Protein AF-A0A950ATM6-F1 (afdb_monomer_lite)

Secondary structure (DSSP, 8-state):
--EEE--S-GGGTTTGGGT-EEE---GGGT-SEE-SSSSS---EE--S-HHHHHHHHHHTGGGTTS-GGGHHHHHHT----

Sequence (81 aa):
MATVHTDEWQGYDCLPKMGRDHATVCHAAGEWARDDDGDGIREVHNKTLEGLWTGLRNFLRPFRGVNKKDLYQYVAIFEWG

Structure (mmCIF, N/CA/C/O backbone):
data_AF-A0A950ATM6-F1
#
_entry.id   AF-A0A950ATM6-F1
#
loop_
_atom_site.group_PDB
_atom_site.id
_atom_site.type_symbol
_atom_site.label_atom_id
_atom_site.label_alt_id
_atom_site.label_comp_id
_atom_site.label_asym_id
_atom_site.label_entity_id
_atom_site.label_seq_id
_atom_site.pdbx_PDB_ins_code
_atom_site.Cartn_x
_atom_site.Cartn_y
_atom_site.Cartn_z
_atom_site.occupancy
_atom_site.B_iso_or_equiv
_atom_site.auth_seq_id
_atom_site.auth_comp_id
_atom_site.auth_asym_id
_atom_site.auth_atom_id
_atom_site.pdbx_PDB_model_num
ATOM 1 N N . MET A 1 1 ? -5.246 -2.481 -23.579 1.00 72.94 1 MET A N 1
ATOM 2 C CA . MET A 1 1 ? -5.561 -2.878 -22.189 1.00 72.94 1 MET A CA 1
ATOM 3 C C . MET A 1 1 ? -5.130 -1.744 -21.275 1.00 72.94 1 MET A C 1
ATOM 5 O O . MET A 1 1 ? -4.348 -0.918 -21.723 1.00 72.94 1 MET A O 1
ATOM 9 N N . ALA A 1 2 ? -5.703 -1.622 -20.078 1.00 85.50 2 ALA A N 1
ATOM 10 C CA . ALA A 1 2 ? -5.300 -0.582 -19.131 1.00 85.50 2 ALA A CA 1
ATOM 11 C C . ALA A 1 2 ? -4.323 -1.184 -18.115 1.00 85.50 2 ALA A C 1
ATOM 13 O O . ALA A 1 2 ? -4.684 -2.159 -17.451 1.00 85.50 2 ALA A O 1
ATOM 14 N N . THR A 1 3 ? -3.132 -0.597 -18.003 1.00 90.31 3 THR A N 1
ATOM 15 C CA . THR A 1 3 ? -2.134 -0.953 -16.990 1.00 90.31 3 THR A CA 1
ATOM 16 C C . THR A 1 3 ? -2.471 -0.267 -15.673 1.00 90.31 3 THR A C 1
ATOM 18 O O . THR A 1 3 ? -2.862 0.901 -15.643 1.00 90.31 3 THR A O 1
ATOM 21 N N . VAL A 1 4 ? -2.362 -1.010 -14.579 1.00 90.00 4 VAL A N 1
ATOM 22 C CA . VAL A 1 4 ? -2.533 -0.511 -13.217 1.00 90.00 4 VAL A CA 1
ATOM 23 C C . VAL A 1 4 ? -1.158 -0.422 -12.565 1.00 90.00 4 VAL A C 1
ATOM 25 O O . VAL A 1 4 ? -0.410 -1.399 -12.574 1.00 90.00 4 VAL A O 1
ATOM 28 N N . HIS A 1 5 ? -0.850 0.747 -12.004 1.00 89.44 5 HIS A N 1
ATOM 29 C CA . HIS A 1 5 ? 0.385 1.014 -11.271 1.00 89.44 5 HIS A CA 1
ATOM 30 C C . HIS A 1 5 ? 0.067 1.173 -9.780 1.00 89.44 5 HIS A C 1
ATOM 32 O O . HIS A 1 5 ? -0.538 2.173 -9.396 1.00 89.44 5 HIS A O 1
ATOM 38 N N . THR A 1 6 ? 0.426 0.175 -8.971 1.00 87.50 6 THR A N 1
ATOM 39 C CA . THR A 1 6 ? 0.115 0.069 -7.526 1.00 87.50 6 THR A CA 1
ATOM 40 C C . THR A 1 6 ? 1.281 -0.600 -6.772 1.00 87.50 6 THR A C 1
ATOM 42 O O . THR A 1 6 ? 2.323 -0.849 -7.378 1.00 87.50 6 THR A O 1
ATOM 45 N N . ASP A 1 7 ? 1.180 -0.866 -5.456 1.00 85.56 7 ASP A N 1
ATOM 46 C CA . ASP A 1 7 ? 2.172 -1.730 -4.772 1.00 85.56 7 ASP A CA 1
ATOM 47 C C . ASP A 1 7 ? 2.011 -3.202 -5.121 1.00 85.56 7 ASP A C 1
ATOM 49 O O . ASP A 1 7 ? 1.013 -3.670 -5.655 1.00 85.56 7 ASP A O 1
ATOM 53 N N . GLU A 1 8 ? 3.009 -3.956 -4.671 1.00 86.81 8 GLU A N 1
ATOM 54 C CA . GLU A 1 8 ? 2.998 -5.401 -4.478 1.00 86.81 8 GLU A CA 1
ATOM 55 C C . GLU A 1 8 ? 1.966 -5.887 -3.431 1.00 86.81 8 GLU A C 1
ATOM 57 O O . GLU A 1 8 ? 2.089 -6.998 -2.915 1.00 86.81 8 GLU A O 1
ATOM 62 N N . TRP A 1 9 ? 0.953 -5.089 -3.060 1.00 87.25 9 TRP A N 1
ATOM 63 C CA . TRP A 1 9 ? -0.071 -5.551 -2.128 1.00 87.25 9 TRP A CA 1
ATOM 64 C C . TRP A 1 9 ? -0.957 -6.616 -2.783 1.00 87.25 9 TRP A C 1
ATOM 66 O O . TRP A 1 9 ? -1.560 -6.401 -3.834 1.00 87.25 9 TRP A O 1
ATOM 76 N N . GLN A 1 10 ? -1.111 -7.751 -2.097 1.00 87.88 10 GLN A N 1
ATOM 77 C CA . GLN A 1 10 ? -1.848 -8.937 -2.566 1.00 87.88 10 GLN A CA 1
ATOM 78 C C . GLN A 1 10 ? -3.316 -8.664 -2.940 1.00 87.88 10 GLN A C 1
ATOM 80 O O . GLN A 1 10 ? -3.946 -9.446 -3.652 1.00 87.88 10 GLN A O 1
ATOM 85 N N . GLY A 1 11 ? -3.894 -7.541 -2.495 1.00 87.69 11 GLY A N 1
ATOM 86 C CA . GLY A 1 11 ? -5.231 -7.113 -2.919 1.00 87.69 11 GLY A CA 1
ATOM 87 C C . GLY A 1 11 ? -5.366 -6.929 -4.438 1.00 87.69 11 GLY A C 1
ATOM 88 O O . GLY A 1 11 ? -6.481 -6.995 -4.960 1.00 87.69 11 GLY A O 1
ATOM 89 N N . TYR A 1 12 ? -4.247 -6.760 -5.146 1.00 90.25 12 TYR A N 1
ATOM 90 C CA . TYR A 1 12 ? -4.181 -6.592 -6.596 1.00 90.25 12 TYR A CA 1
ATOM 91 C C . TYR A 1 12 ? -3.948 -7.894 -7.381 1.00 90.25 12 TYR A C 1
ATOM 93 O O . TYR A 1 12 ? -3.992 -7.878 -8.612 1.00 90.25 12 TYR A O 1
ATOM 101 N N . ASP A 1 13 ? -3.813 -9.047 -6.719 1.00 91.44 13 ASP A N 1
ATOM 102 C CA . ASP A 1 13 ? -3.561 -10.346 -7.373 1.00 91.44 13 ASP A CA 1
ATOM 103 C C . ASP A 1 13 ? -4.684 -10.779 -8.336 1.00 91.44 13 ASP A C 1
ATOM 105 O O . ASP A 1 13 ? -4.516 -11.666 -9.179 1.00 91.44 13 ASP A O 1
ATOM 109 N N . CYS A 1 14 ? -5.869 -10.170 -8.227 1.00 93.69 14 CYS A N 1
ATOM 110 C CA . CYS A 1 14 ? -7.000 -10.441 -9.109 1.00 93.69 14 CYS A CA 1
ATOM 111 C C . CYS A 1 14 ? -6.961 -9.664 -10.437 1.00 93.69 14 CYS A C 1
ATOM 113 O O . CYS A 1 14 ? -7.713 -10.022 -11.347 1.00 93.69 14 CYS A O 1
ATOM 115 N N . LEU A 1 15 ? -6.093 -8.654 -10.587 1.00 93.62 15 LEU A N 1
ATOM 116 C CA . LEU A 1 15 ? -6.039 -7.793 -11.776 1.00 93.62 15 LEU A CA 1
ATOM 117 C C . LEU A 1 15 ? -5.854 -8.567 -13.095 1.00 93.62 15 LEU A C 1
ATOM 119 O O . LEU A 1 15 ? -6.644 -8.321 -14.016 1.00 93.62 15 LEU A O 1
ATOM 123 N N . PRO A 1 16 ? -4.950 -9.569 -13.198 1.00 91.50 16 PRO A N 1
ATOM 124 C CA . PRO A 1 16 ? -4.797 -10.335 -14.436 1.00 91.50 16 PRO A CA 1
ATOM 125 C C . PRO A 1 16 ? -6.076 -11.085 -14.827 1.00 91.50 16 PRO A C 1
ATOM 127 O O . PRO A 1 16 ? -6.442 -11.148 -15.999 1.00 91.50 16 PRO A O 1
ATOM 130 N N . LYS A 1 17 ? -6.828 -11.591 -13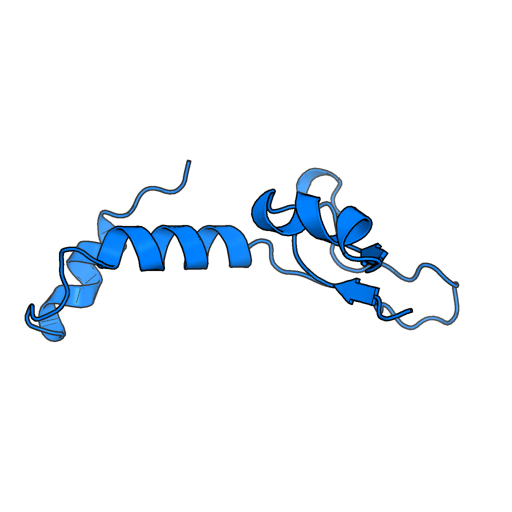.837 1.00 93.06 17 LYS A N 1
ATOM 131 C CA . LYS A 1 17 ? -8.115 -12.277 -14.064 1.00 93.06 17 LYS A CA 1
ATOM 132 C C . LYS A 1 17 ? -9.201 -11.323 -14.572 1.00 93.06 17 LYS A C 1
ATOM 134 O O . LYS A 1 17 ? -10.176 -11.772 -15.165 1.00 93.06 17 LYS A O 1
ATOM 139 N N . MET A 1 18 ? -9.037 -10.021 -14.345 1.00 93.62 18 MET A N 1
ATOM 140 C CA . MET A 1 18 ? -9.927 -8.961 -14.821 1.00 93.62 18 MET A CA 1
ATOM 141 C C . MET A 1 18 ? -9.470 -8.350 -16.158 1.00 93.62 18 MET A C 1
ATOM 143 O O . MET A 1 18 ? -10.067 -7.370 -16.604 1.00 93.62 18 MET A O 1
ATOM 147 N N . GLY A 1 19 ? -8.421 -8.894 -16.792 1.00 94.12 19 GLY A N 1
ATOM 148 C CA . GLY A 1 19 ? -7.876 -8.379 -18.052 1.00 94.12 19 GLY A CA 1
ATOM 149 C C . GLY A 1 19 ? -7.140 -7.043 -17.903 1.00 94.12 19 GLY A C 1
ATOM 150 O O . GLY A 1 19 ? -7.163 -6.227 -18.827 1.00 94.12 19 GLY A O 1
ATOM 151 N N . ARG A 1 20 ? -6.551 -6.795 -16.727 1.00 93.75 20 ARG A N 1
ATOM 152 C CA . ARG A 1 20 ? -5.737 -5.612 -16.429 1.00 93.75 20 ARG A CA 1
ATOM 153 C C . ARG A 1 20 ? -4.304 -6.037 -16.159 1.00 93.75 20 ARG A C 1
ATOM 155 O O . ARG A 1 20 ? -4.078 -6.919 -15.330 1.00 93.75 20 ARG A O 1
ATOM 162 N N . ASP A 1 21 ? -3.370 -5.373 -16.822 1.00 92.94 21 ASP A N 1
ATOM 163 C CA . ASP A 1 21 ? -1.950 -5.542 -16.541 1.00 92.94 21 ASP A CA 1
ATOM 164 C C . ASP A 1 21 ? -1.619 -4.846 -15.217 1.00 92.94 21 ASP A C 1
ATOM 166 O O . ASP A 1 21 ? -2.210 -3.815 -14.883 1.00 92.94 21 ASP A O 1
ATOM 170 N N . HIS A 1 22 ? -0.699 -5.421 -14.447 1.00 91.94 22 HIS A N 1
ATOM 171 C CA . HIS A 1 22 ? -0.267 -4.884 -13.161 1.00 91.94 22 HIS A CA 1
ATOM 172 C C . HIS A 1 22 ? 1.243 -4.670 -13.195 1.00 91.94 22 HIS A C 1
ATOM 174 O O . HIS A 1 22 ? 2.003 -5.617 -13.397 1.00 91.94 22 HIS A O 1
ATOM 180 N N . ALA A 1 23 ? 1.662 -3.424 -13.001 1.00 91.50 23 ALA A N 1
ATOM 181 C CA . ALA A 1 23 ? 3.057 -3.040 -12.897 1.00 91.50 23 ALA A CA 1
ATOM 182 C C . ALA A 1 23 ? 3.307 -2.411 -11.523 1.00 91.50 23 ALA A C 1
ATOM 184 O O . ALA A 1 23 ? 2.591 -1.510 -11.098 1.00 91.50 23 ALA A O 1
ATOM 185 N N . THR A 1 24 ? 4.343 -2.878 -10.837 1.00 91.25 24 THR A N 1
ATOM 186 C CA . THR A 1 24 ? 4.695 -2.453 -9.473 1.00 91.25 24 THR A CA 1
ATOM 187 C C . THR A 1 24 ? 6.203 -2.229 -9.351 1.00 91.25 24 THR A C 1
ATOM 189 O O . THR A 1 24 ? 6.940 -2.536 -10.284 1.00 91.25 24 THR A O 1
ATOM 192 N N . VAL A 1 25 ? 6.678 -1.671 -8.243 1.00 91.12 25 VAL A N 1
ATOM 193 C CA . VAL A 1 25 ? 8.108 -1.588 -7.909 1.00 91.12 25 VAL A CA 1
ATOM 194 C C . VAL A 1 25 ? 8.384 -2.400 -6.649 1.00 91.12 25 VAL A C 1
ATOM 196 O O . VAL A 1 25 ? 7.611 -2.328 -5.692 1.00 91.12 25 VAL A O 1
ATOM 199 N N . CYS A 1 26 ? 9.493 -3.138 -6.627 1.00 87.88 26 CYS A N 1
ATOM 200 C CA . CYS A 1 26 ? 9.917 -3.893 -5.454 1.00 87.88 26 CYS A CA 1
ATOM 201 C C . CYS A 1 26 ? 10.901 -3.087 -4.594 1.00 87.88 26 CYS A C 1
ATOM 203 O O . CYS A 1 26 ? 12.115 -3.074 -4.821 1.00 87.88 26 CYS A O 1
ATOM 205 N N . HIS A 1 27 ? 10.392 -2.440 -3.543 1.00 85.75 27 HIS A N 1
ATOM 206 C CA . HIS A 1 27 ? 11.226 -1.652 -2.623 1.00 85.75 27 HIS A CA 1
ATOM 207 C C . HIS A 1 27 ? 12.255 -2.506 -1.870 1.00 85.75 27 HIS A C 1
ATOM 209 O O . HIS A 1 27 ? 13.344 -2.025 -1.556 1.00 85.75 27 HIS A O 1
ATOM 215 N N . ALA A 1 28 ? 11.947 -3.782 -1.612 1.00 85.31 28 ALA A N 1
ATOM 216 C CA . ALA A 1 28 ? 12.893 -4.722 -1.011 1.00 85.31 28 ALA A CA 1
ATOM 217 C C . ALA A 1 28 ? 14.080 -5.032 -1.943 1.00 85.31 28 ALA A C 1
ATOM 219 O O . ALA A 1 28 ? 15.179 -5.304 -1.464 1.00 85.31 28 ALA A O 1
ATOM 220 N N . ALA A 1 29 ? 13.876 -4.932 -3.260 1.00 88.56 29 ALA A N 1
ATOM 221 C CA . ALA A 1 29 ? 14.929 -5.023 -4.268 1.00 88.56 29 ALA A CA 1
ATOM 222 C C . ALA A 1 29 ? 15.637 -3.675 -4.529 1.00 88.56 29 ALA A C 1
ATOM 224 O O . ALA A 1 29 ? 16.517 -3.596 -5.383 1.00 88.56 29 ALA A O 1
ATOM 225 N N . GLY A 1 30 ? 15.284 -2.610 -3.797 1.00 88.00 30 GLY A N 1
ATOM 226 C CA . GLY A 1 30 ? 15.839 -1.269 -3.995 1.00 88.00 30 GLY A CA 1
ATOM 227 C C . GLY A 1 30 ? 15.264 -0.528 -5.205 1.00 88.00 30 GLY A C 1
ATOM 228 O O . GLY A 1 30 ? 15.833 0.481 -5.626 1.00 88.00 30 GLY A O 1
ATOM 229 N N . GLU A 1 31 ? 14.148 -0.997 -5.765 1.00 89.94 31 GLU A N 1
ATOM 230 C CA . GLU A 1 31 ? 13.442 -0.311 -6.843 1.00 89.94 31 GLU A CA 1
ATOM 231 C C . GLU A 1 31 ? 12.582 0.815 -6.270 1.00 89.94 31 GLU A C 1
ATOM 233 O O . GLU A 1 31 ? 11.839 0.613 -5.317 1.00 89.94 31 GLU A O 1
ATOM 238 N N . TRP A 1 32 ? 12.658 2.002 -6.868 1.00 86.62 32 TRP A N 1
ATOM 239 C CA . TRP A 1 32 ? 11.851 3.162 -6.453 1.00 86.62 32 TRP A CA 1
ATOM 240 C C . TRP A 1 32 ? 10.989 3.712 -7.583 1.00 86.62 32 TRP A C 1
ATOM 242 O O . TRP A 1 32 ? 9.945 4.318 -7.341 1.00 86.62 32 TRP A O 1
ATOM 252 N N . ALA A 1 33 ? 11.442 3.536 -8.820 1.00 91.31 33 ALA A N 1
ATOM 253 C CA . ALA A 1 33 ? 10.709 3.879 -10.022 1.00 91.31 33 ALA A CA 1
ATOM 254 C C . ALA A 1 33 ? 11.297 3.077 -11.196 1.00 91.31 33 ALA A C 1
ATOM 256 O O . ALA A 1 33 ? 12.523 2.944 -11.260 1.00 91.31 33 ALA A O 1
ATOM 257 N N . ARG A 1 34 ? 10.456 2.554 -12.096 1.00 91.19 34 ARG A N 1
ATOM 258 C CA . ARG A 1 34 ? 10.882 1.776 -13.274 1.00 91.19 34 ARG A CA 1
ATOM 259 C C . ARG A 1 34 ? 10.511 2.487 -14.570 1.00 91.19 34 ARG A C 1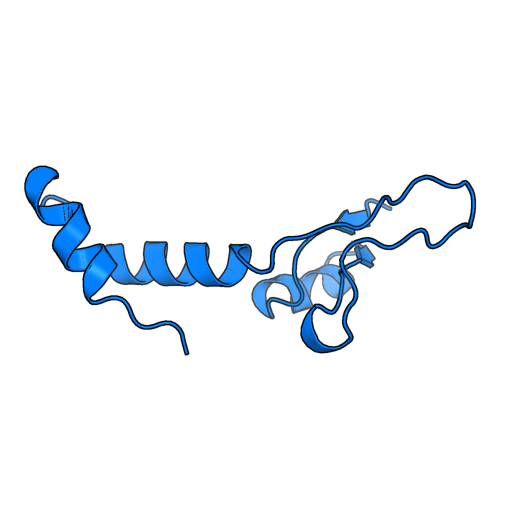
ATOM 261 O O . ARG A 1 34 ? 9.452 3.106 -14.657 1.00 91.19 34 ARG A O 1
ATOM 268 N N . ASP A 1 35 ? 11.431 2.395 -15.516 1.00 91.69 35 ASP A N 1
ATOM 269 C CA . ASP A 1 35 ? 11.319 2.803 -16.914 1.00 91.69 35 ASP A CA 1
ATOM 270 C C . ASP A 1 35 ? 11.491 1.509 -17.717 1.00 91.69 35 ASP A C 1
ATOM 272 O O . ASP A 1 35 ? 12.603 0.985 -17.825 1.00 91.69 35 ASP A O 1
ATOM 276 N N . ASP A 1 36 ? 10.365 0.913 -18.108 1.00 89.25 36 ASP A N 1
ATOM 277 C CA . ASP A 1 36 ? 10.337 -0.428 -18.697 1.00 89.25 36 ASP A CA 1
ATOM 278 C C . ASP A 1 36 ? 10.582 -0.397 -20.219 1.00 89.25 36 ASP A C 1
ATOM 280 O O . ASP A 1 36 ? 10.985 -1.418 -20.783 1.00 89.25 36 ASP A O 1
ATOM 284 N N . ASP A 1 37 ? 10.373 0.747 -20.886 1.00 90.69 37 ASP A N 1
ATOM 285 C CA . ASP A 1 37 ? 10.562 0.910 -22.335 1.00 90.69 37 ASP A CA 1
ATOM 286 C C . ASP A 1 37 ? 11.837 1.687 -22.722 1.00 90.69 37 ASP A C 1
ATOM 288 O O . ASP A 1 37 ? 12.259 1.649 -23.883 1.00 90.69 37 ASP A O 1
ATOM 292 N N . GLY A 1 38 ? 12.517 2.291 -21.747 1.00 92.44 38 GLY A N 1
ATOM 293 C CA . GLY A 1 38 ? 13.795 2.970 -21.917 1.00 92.44 38 GLY A CA 1
ATOM 294 C C . GLY A 1 38 ? 13.678 4.356 -22.548 1.00 92.44 38 GLY A C 1
ATOM 295 O O . GLY A 1 38 ? 14.674 4.852 -23.087 1.00 92.44 38 GLY A O 1
ATOM 296 N N . ASP A 1 39 ? 12.498 4.977 -22.522 1.00 95.50 39 ASP A N 1
ATOM 297 C CA . ASP A 1 39 ? 12.272 6.310 -23.085 1.00 95.50 39 ASP A CA 1
ATOM 298 C C . ASP A 1 39 ? 12.748 7.456 -22.159 1.00 95.50 39 ASP A C 1
ATOM 300 O O . ASP A 1 39 ? 12.800 8.625 -22.565 1.00 95.50 39 ASP A O 1
ATOM 304 N N . GLY A 1 40 ? 13.175 7.121 -20.935 1.00 91.94 40 GLY A N 1
ATOM 305 C CA . GLY A 1 40 ? 13.626 8.052 -19.903 1.00 91.94 40 GLY A CA 1
ATOM 306 C C . GLY A 1 40 ? 12.520 8.516 -18.947 1.00 91.94 40 GLY A C 1
ATOM 307 O O . GLY A 1 40 ? 12.808 9.276 -18.012 1.00 91.94 40 GLY A O 1
ATOM 308 N N . ILE A 1 41 ? 11.278 8.073 -19.141 1.00 89.00 41 ILE A N 1
ATOM 309 C CA . ILE A 1 41 ? 10.123 8.321 -18.284 1.00 89.00 41 ILE A CA 1
ATOM 310 C C . ILE A 1 41 ? 9.924 7.109 -17.374 1.00 89.00 41 ILE A C 1
ATOM 312 O O . ILE A 1 41 ? 9.731 5.977 -17.794 1.00 89.00 41 ILE A O 1
ATOM 316 N N . ARG A 1 42 ? 9.937 7.345 -16.060 1.00 87.69 42 ARG A N 1
ATOM 317 C CA . ARG A 1 42 ? 9.683 6.280 -15.083 1.00 87.69 42 ARG A CA 1
ATOM 318 C C . ARG A 1 42 ? 8.198 6.198 -14.757 1.00 87.69 42 ARG A C 1
ATOM 320 O O . ARG A 1 42 ? 7.729 6.858 -13.830 1.00 87.69 42 ARG A O 1
ATOM 327 N N . GLU A 1 43 ? 7.471 5.420 -15.542 1.00 88.19 43 GLU A N 1
ATOM 328 C CA . GLU A 1 43 ? 6.009 5.308 -15.488 1.00 88.19 43 GLU A CA 1
ATOM 329 C C . GLU A 1 43 ? 5.510 4.555 -14.247 1.00 88.19 43 GLU A C 1
ATOM 331 O O . GLU A 1 43 ? 4.424 4.832 -13.734 1.00 88.19 43 GLU A O 1
ATOM 336 N N . VAL A 1 44 ? 6.312 3.620 -13.727 1.00 88.44 44 VAL A N 1
ATOM 337 C CA . VAL A 1 44 ? 5.945 2.807 -12.564 1.00 88.44 44 VAL A CA 1
ATOM 338 C C . VAL A 1 44 ? 6.606 3.382 -11.317 1.00 88.44 44 VAL A C 1
ATOM 340 O O . VAL A 1 44 ? 7.824 3.324 -11.172 1.00 88.44 44 VAL A O 1
ATOM 343 N N . HIS A 1 45 ? 5.810 3.907 -10.389 1.00 85.81 45 HIS A N 1
ATOM 344 C CA . HIS A 1 45 ? 6.271 4.388 -9.086 1.00 85.81 45 HIS A CA 1
ATOM 345 C C . HIS A 1 45 ? 5.236 4.072 -8.010 1.00 85.81 45 HIS A C 1
ATOM 347 O O . HIS A 1 45 ? 4.041 4.266 -8.222 1.00 85.81 45 HIS A O 1
ATOM 353 N N . ASN A 1 46 ? 5.698 3.665 -6.828 1.00 83.62 46 ASN A N 1
ATOM 354 C CA . ASN A 1 46 ? 4.857 3.590 -5.643 1.00 83.62 46 ASN A CA 1
ATOM 355 C C . ASN A 1 46 ? 5.663 3.875 -4.356 1.00 83.62 46 ASN A C 1
ATOM 357 O O . ASN A 1 46 ? 6.877 4.044 -4.385 1.00 83.62 46 ASN A O 1
ATOM 361 N N . LYS A 1 47 ? 4.970 3.990 -3.218 1.00 80.88 47 LYS A N 1
ATOM 362 C CA . LYS A 1 47 ? 5.502 4.229 -1.874 1.00 80.88 47 LYS A CA 1
ATOM 363 C C . LYS A 1 47 ? 5.234 3.084 -0.882 1.00 80.88 47 LYS A C 1
ATOM 365 O O . LYS A 1 47 ? 5.562 3.248 0.287 1.00 80.88 47 LYS A O 1
ATOM 370 N N . THR A 1 48 ? 4.643 1.962 -1.315 1.00 79.19 48 THR A N 1
ATOM 371 C CA . THR A 1 48 ? 4.301 0.793 -0.460 1.00 79.19 48 THR A CA 1
ATOM 372 C C . THR A 1 48 ? 3.328 1.127 0.680 1.00 79.19 48 THR A C 1
ATOM 374 O O . THR A 1 48 ? 3.346 0.517 1.745 1.00 79.19 48 THR A O 1
ATOM 377 N N . LEU A 1 49 ? 2.481 2.143 0.495 1.00 86.62 49 LEU A N 1
ATOM 378 C CA . LEU A 1 49 ? 1.559 2.608 1.536 1.00 86.62 49 LEU A CA 1
ATOM 379 C C . LEU A 1 49 ? 0.114 2.153 1.311 1.00 86.62 49 LEU A C 1
ATOM 381 O O . LEU A 1 49 ? -0.709 2.335 2.206 1.00 86.62 49 LEU A O 1
ATOM 385 N N . GLU A 1 50 ? -0.246 1.589 0.157 1.00 86.88 50 GLU A N 1
ATOM 386 C CA . GLU A 1 50 ? -1.656 1.321 -0.153 1.00 86.88 50 GLU A CA 1
ATOM 387 C C . GLU A 1 50 ? -2.213 0.190 0.717 1.00 86.88 50 GLU A C 1
ATOM 389 O O . GLU A 1 50 ? -3.310 0.315 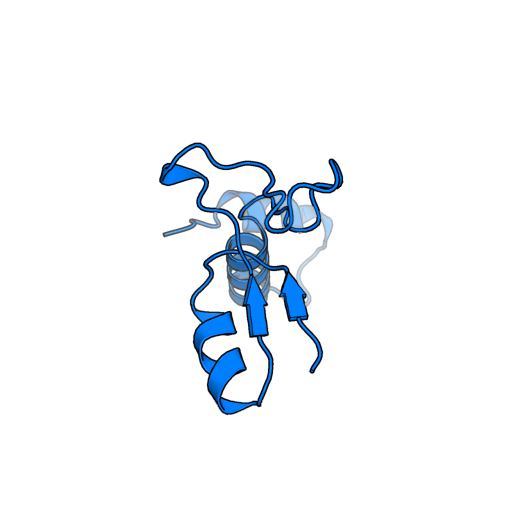1.281 1.00 86.88 50 GLU A O 1
ATOM 394 N N . GLY A 1 51 ? -1.415 -0.865 0.915 1.00 87.12 51 GLY A N 1
ATOM 395 C CA . GLY A 1 51 ? -1.701 -1.917 1.888 1.00 87.12 51 GLY A CA 1
ATOM 396 C C . GLY A 1 51 ? -1.877 -1.346 3.299 1.00 87.12 51 GLY A C 1
ATO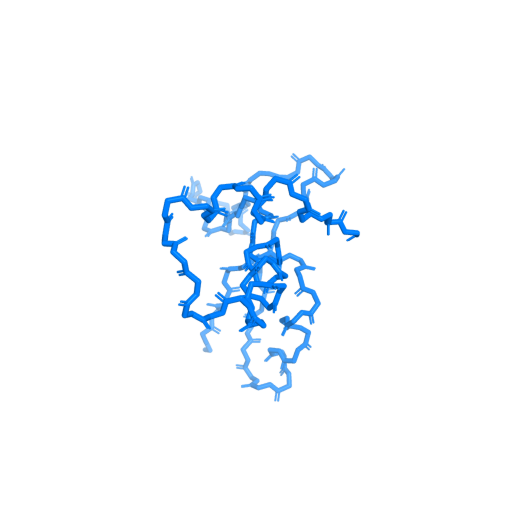M 397 O O . GLY A 1 51 ? -2.917 -1.575 3.927 1.00 87.12 51 GLY A O 1
ATOM 398 N N . LEU A 1 52 ? -0.913 -0.535 3.758 1.00 90.81 52 LEU A N 1
ATOM 399 C CA . LEU A 1 52 ? -0.920 0.093 5.086 1.00 90.81 52 LEU A CA 1
ATOM 400 C C . LEU A 1 52 ? -2.211 0.881 5.332 1.00 90.81 52 LEU A C 1
ATOM 402 O O . LEU A 1 52 ? -2.894 0.684 6.341 1.00 90.81 52 LEU A O 1
ATOM 406 N N . TRP A 1 53 ? -2.581 1.752 4.391 1.00 89.88 53 TRP A N 1
ATOM 407 C CA . TRP A 1 53 ? -3.788 2.570 4.496 1.00 89.88 53 TRP A CA 1
ATOM 408 C C . TRP A 1 53 ? -5.063 1.733 4.471 1.00 89.88 53 TRP A C 1
ATOM 410 O O . TRP A 1 53 ? -6.021 2.046 5.186 1.00 89.88 53 TRP A O 1
ATOM 420 N N . THR A 1 54 ? -5.086 0.658 3.684 1.00 90.44 54 THR A N 1
ATOM 421 C CA . THR A 1 54 ? -6.223 -0.264 3.654 1.00 90.44 54 THR A CA 1
ATOM 422 C C . THR A 1 54 ? -6.387 -0.991 4.988 1.00 90.44 54 THR A C 1
ATOM 424 O O . THR A 1 54 ? -7.503 -1.045 5.520 1.00 90.44 54 THR A O 1
ATOM 427 N N . GLY A 1 55 ? -5.290 -1.484 5.569 1.00 92.12 55 GLY A N 1
ATOM 428 C CA . GLY A 1 55 ? -5.274 -2.086 6.903 1.00 92.12 55 GLY A CA 1
ATOM 429 C C . GLY A 1 55 ? -5.748 -1.112 7.975 1.00 92.12 55 GLY A C 1
ATOM 430 O O . GLY A 1 55 ? -6.708 -1.411 8.688 1.00 92.12 55 GLY A O 1
ATOM 431 N N . LEU A 1 56 ? -5.168 0.091 8.019 1.00 94.06 56 LEU A N 1
ATOM 432 C CA . LEU A 1 56 ? -5.542 1.126 8.982 1.00 94.06 56 LEU A CA 1
ATOM 433 C C . LEU A 1 56 ? -7.026 1.490 8.863 1.00 94.06 56 LEU A C 1
ATOM 435 O O . LEU A 1 56 ? -7.743 1.570 9.860 1.00 94.06 56 LEU A O 1
ATOM 439 N N . ARG A 1 57 ? -7.539 1.660 7.638 1.00 92.50 57 ARG A N 1
ATOM 440 C CA . ARG A 1 57 ? -8.959 1.961 7.410 1.00 92.50 57 ARG A CA 1
ATOM 441 C C . ARG A 1 57 ? -9.867 0.860 7.948 1.00 92.50 57 ARG A C 1
ATOM 443 O O . ARG A 1 57 ? -10.940 1.173 8.464 1.00 92.50 57 ARG A O 1
ATOM 450 N N . ASN A 1 58 ? -9.480 -0.405 7.791 1.00 93.56 58 ASN A N 1
ATOM 451 C CA . ASN A 1 58 ? -10.243 -1.543 8.297 1.00 93.56 58 ASN A CA 1
ATOM 452 C C . ASN A 1 58 ? -10.177 -1.628 9.824 1.00 93.56 58 ASN A C 1
ATOM 454 O O . ASN A 1 58 ? -11.228 -1.770 10.450 1.00 93.56 58 ASN A O 1
ATOM 458 N N . PHE A 1 59 ? -8.993 -1.436 10.409 1.00 94.75 59 PHE A N 1
ATOM 459 C CA . PHE A 1 59 ? -8.791 -1.338 11.854 1.00 94.75 59 PHE A CA 1
ATOM 460 C C . PHE A 1 59 ? -9.649 -0.234 12.484 1.00 94.75 59 PHE A C 1
ATOM 462 O O . PHE A 1 59 ? -10.253 -0.437 13.530 1.00 94.75 59 PHE A O 1
ATOM 469 N N . LEU A 1 60 ? -9.787 0.913 11.813 1.00 94.69 60 LEU A N 1
ATOM 470 C CA . LEU A 1 60 ? -10.578 2.039 12.309 1.00 94.69 60 LEU A CA 1
ATOM 471 C C . LEU A 1 60 ? -12.105 1.850 12.195 1.00 94.69 60 LEU A C 1
ATOM 473 O O . LEU A 1 60 ? -12.861 2.666 12.727 1.00 94.69 60 LEU A O 1
ATOM 477 N N . ARG A 1 61 ? -12.603 0.807 11.508 1.00 94.81 61 ARG A N 1
ATOM 478 C CA . ARG A 1 61 ? -14.055 0.614 11.283 1.00 94.81 61 ARG A CA 1
ATOM 479 C C . ARG A 1 61 ? -14.883 0.502 12.570 1.00 94.81 61 ARG A C 1
ATOM 481 O O . ARG A 1 61 ? -15.940 1.137 12.592 1.00 94.81 61 ARG A O 1
ATOM 488 N N . PRO A 1 62 ? -14.467 -0.246 13.612 1.00 94.00 62 PRO A N 1
ATOM 489 C CA . PRO A 1 62 ? -15.228 -0.362 14.857 1.00 94.00 62 PRO A CA 1
ATOM 490 C C . PRO A 1 62 ? -15.308 0.953 15.644 1.00 94.00 62 PRO A C 1
ATOM 492 O O . PRO A 1 62 ? -16.251 1.154 16.398 1.00 94.00 62 PRO A O 1
ATOM 495 N N . PHE A 1 63 ? -14.360 1.872 15.434 1.00 90.38 63 PHE A N 1
ATOM 496 C CA . PHE A 1 63 ? -14.291 3.163 16.127 1.00 90.38 63 PHE A CA 1
ATOM 497 C C . PHE A 1 63 ? -15.072 4.278 15.414 1.00 90.38 63 PHE A C 1
ATOM 499 O O . PHE A 1 63 ? -14.949 5.456 15.747 1.00 90.38 63 PHE A O 1
ATOM 506 N N . ARG A 1 64 ? -15.892 3.962 14.406 1.00 88.81 64 ARG A N 1
ATOM 507 C CA . ARG A 1 64 ? -16.749 4.971 13.768 1.00 88.81 64 ARG A CA 1
ATOM 508 C C . ARG A 1 64 ? -17.740 5.546 14.783 1.00 88.81 64 ARG A C 1
ATOM 510 O O . ARG A 1 64 ? -18.491 4.807 15.404 1.00 88.81 64 ARG A O 1
ATOM 517 N N . GLY A 1 65 ? -17.763 6.874 14.905 1.00 87.00 65 GLY A N 1
ATOM 518 C CA . GLY A 1 65 ? -18.644 7.594 15.832 1.00 87.00 65 GLY A CA 1
ATOM 519 C C . GLY A 1 65 ? -17.980 8.027 17.143 1.00 87.00 65 GLY A C 1
ATOM 520 O O . GLY A 1 65 ? -18.585 8.799 17.881 1.00 87.00 65 GLY A O 1
ATOM 521 N N . VAL A 1 66 ? -16.735 7.610 17.411 1.00 87.25 66 VAL A N 1
ATOM 522 C CA . VAL A 1 66 ? -15.939 8.158 18.525 1.00 87.25 66 VAL A CA 1
ATOM 523 C C . VAL A 1 66 ? -15.498 9.598 18.242 1.00 87.25 66 VAL A C 1
ATOM 525 O O . VAL A 1 66 ? -15.500 10.062 17.095 1.00 87.25 66 VAL A O 1
ATOM 528 N N . ASN A 1 67 ? -15.113 10.327 19.292 1.00 91.50 67 ASN A N 1
ATOM 529 C CA . ASN A 1 67 ? -14.652 11.703 19.155 1.00 91.50 67 ASN A CA 1
ATOM 530 C C . ASN A 1 67 ? -13.390 11.771 18.276 1.00 91.50 67 ASN A C 1
ATOM 532 O O . ASN A 1 67 ? -12.397 11.095 18.530 1.00 91.50 67 ASN A O 1
ATOM 536 N N . LYS A 1 68 ? -13.402 12.635 17.252 1.00 91.44 68 LYS A N 1
ATOM 537 C CA . LYS A 1 68 ? -12.266 12.794 16.326 1.00 91.44 68 LYS A CA 1
ATOM 538 C C . LYS A 1 68 ? -10.987 13.290 17.005 1.00 91.44 68 LYS A C 1
ATOM 540 O O . LYS A 1 68 ? -9.913 13.071 16.456 1.00 91.44 68 LYS A O 1
ATOM 545 N N . LYS A 1 69 ? -11.086 13.939 18.172 1.00 95.06 69 LYS A N 1
ATOM 546 C CA . LYS A 1 69 ? -9.919 14.360 18.959 1.00 95.06 69 LYS A CA 1
ATOM 547 C C . LYS A 1 69 ? -9.068 13.174 19.400 1.00 95.06 69 LYS A C 1
ATOM 549 O O . LYS A 1 69 ? -7.862 13.336 19.479 1.00 95.06 69 LYS A O 1
ATOM 554 N N . ASP A 1 70 ? -9.671 12.004 19.594 1.00 92.75 70 ASP A N 1
ATOM 555 C CA . ASP A 1 70 ? -8.976 10.800 20.059 1.00 92.75 70 ASP A CA 1
ATOM 556 C C . ASP A 1 70 ? -8.503 9.911 18.895 1.00 92.75 70 ASP A C 1
ATOM 558 O O . ASP A 1 70 ? -7.842 8.899 19.110 1.00 92.75 70 ASP A O 1
ATOM 562 N N . LEU A 1 71 ? -8.783 10.297 17.638 1.00 93.31 71 LEU A N 1
ATOM 563 C CA . LEU A 1 71 ? -8.436 9.509 16.448 1.00 93.31 71 LEU A CA 1
ATOM 564 C C . LEU A 1 71 ? -6.948 9.140 16.397 1.00 93.31 71 LEU A C 1
ATOM 566 O O . LEU A 1 71 ? -6.605 8.017 16.035 1.00 93.31 71 LEU A O 1
ATOM 570 N N . TYR A 1 72 ? -6.070 10.069 16.783 1.00 94.25 72 TYR A N 1
ATOM 571 C CA . TYR A 1 72 ? -4.625 9.842 16.773 1.00 94.25 72 TYR A CA 1
ATOM 572 C C . TYR A 1 72 ? -4.200 8.713 17.722 1.00 94.25 72 TYR A C 1
ATOM 574 O O . TYR A 1 72 ? -3.237 8.017 17.422 1.00 94.25 72 TYR A O 1
ATOM 582 N N . GLN A 1 73 ? -4.920 8.495 18.829 1.00 94.94 73 GLN A N 1
ATOM 583 C CA . GLN A 1 73 ? -4.618 7.417 19.773 1.00 94.94 73 GLN A CA 1
ATOM 584 C C . GLN A 1 73 ? -4.921 6.056 19.148 1.00 94.94 73 GLN A C 1
ATOM 586 O O . GLN A 1 73 ? -4.117 5.139 19.268 1.00 94.94 73 GLN A O 1
ATOM 591 N N . TYR A 1 74 ? -6.033 5.943 18.413 1.00 94.38 74 TYR A N 1
ATOM 592 C CA . TYR A 1 74 ? -6.365 4.721 17.677 1.00 94.38 74 TYR A CA 1
ATOM 593 C C . TYR A 1 74 ? -5.373 4.457 16.539 1.00 94.38 74 TYR A C 1
ATOM 595 O O . TYR A 1 74 ? -4.969 3.321 16.332 1.00 94.38 74 TYR A O 1
ATOM 603 N N . VAL A 1 75 ? -4.932 5.496 15.824 1.00 94.19 75 VAL A N 1
ATOM 604 C CA . VAL A 1 75 ? -3.875 5.346 14.809 1.00 94.19 75 VAL A CA 1
ATOM 605 C C . VAL A 1 75 ? -2.552 4.907 15.450 1.00 94.19 75 VAL A C 1
ATOM 607 O O . VAL A 1 75 ? -1.860 4.076 14.879 1.00 94.19 75 VAL A O 1
ATOM 610 N N . ALA A 1 76 ? -2.211 5.413 16.639 1.00 95.00 76 ALA A N 1
ATOM 611 C CA . ALA A 1 76 ? -0.956 5.091 17.324 1.00 95.00 76 ALA A CA 1
ATOM 612 C C . ALA A 1 76 ? -0.860 3.638 17.823 1.00 95.00 76 ALA A C 1
ATOM 614 O O . ALA A 1 76 ? 0.247 3.141 18.004 1.00 95.00 76 ALA A O 1
ATOM 615 N N . ILE A 1 77 ? -1.992 2.965 18.050 1.00 95.00 77 ILE A N 1
ATOM 616 C CA . ILE A 1 77 ? -2.034 1.549 18.461 1.00 95.00 77 ILE A CA 1
ATOM 617 C C . ILE A 1 77 ? -2.215 0.585 17.281 1.00 95.00 77 ILE A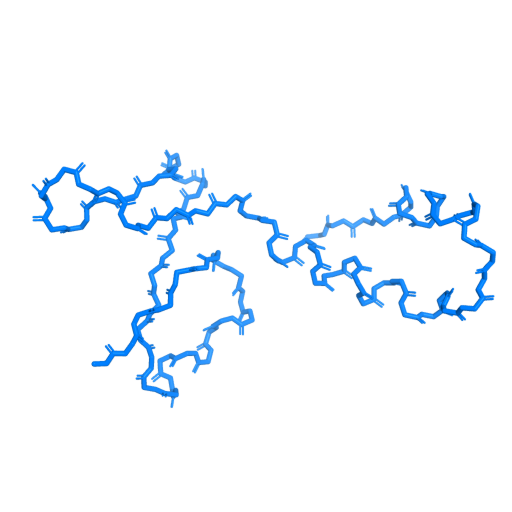 C 1
ATOM 619 O O . ILE A 1 77 ? -2.311 -0.622 17.492 1.00 95.00 77 ILE A O 1
ATOM 623 N N . PHE A 1 78 ? -2.323 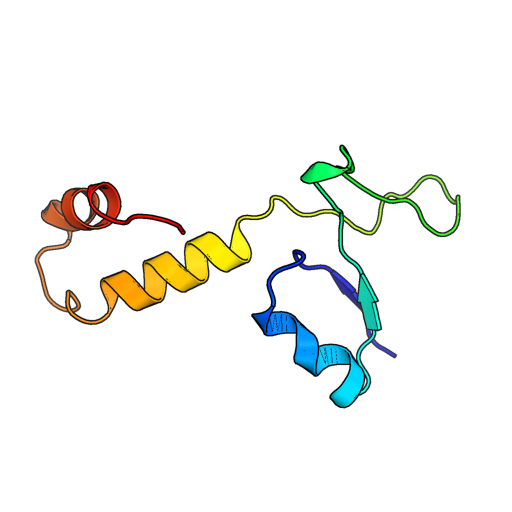1.098 16.054 1.00 95.00 78 PHE A N 1
ATOM 624 C CA . PHE A 1 78 ? -2.410 0.258 14.868 1.00 95.00 78 PHE A CA 1
ATOM 625 C C . PHE A 1 78 ? -1.044 -0.367 14.568 1.00 95.00 78 PHE A C 1
ATOM 627 O O . PHE A 1 78 ? -0.059 0.344 14.375 1.00 95.00 78 PHE A O 1
ATOM 634 N N . GLU A 1 79 ? -1.008 -1.693 14.485 1.00 92.00 79 GLU A N 1
ATOM 635 C CA . GLU A 1 79 ? 0.169 -2.457 14.083 1.00 92.00 79 GLU A CA 1
ATOM 636 C C . GLU A 1 79 ? -0.004 -2.958 12.644 1.00 92.00 79 GLU A C 1
ATOM 638 O O . GLU A 1 79 ? -1.043 -3.521 12.285 1.00 92.00 79 GLU A O 1
ATOM 643 N N . TRP A 1 80 ? 1.019 -2.728 11.821 1.00 83.75 80 TRP A N 1
ATOM 644 C CA . TRP A 1 80 ? 1.124 -3.286 10.477 1.00 83.75 80 TRP A CA 1
ATOM 645 C C . TRP A 1 80 ? 1.968 -4.560 10.534 1.00 83.75 80 TRP A C 1
ATOM 647 O O . TRP A 1 80 ? 3.073 -4.524 11.073 1.00 83.75 80 TRP A O 1
ATOM 657 N N . GLY A 1 81 ? 1.425 -5.660 10.008 1.00 72.94 81 GLY A N 1
ATOM 658 C CA . GLY A 1 81 ? 2.051 -6.986 9.989 1.00 72.94 81 GLY A CA 1
ATOM 659 C C . GLY A 1 81 ? 2.585 -7.370 8.622 1.00 72.94 81 GLY A C 1
ATOM 660 O O . GLY A 1 81 ? 1.991 -6.920 7.615 1.00 72.94 81 GLY A O 1
#

Foldseek 3Di:
DAEDAEAPPCVCVCQVVVVYHYDEFDVVVVGAFDDPPPPPDRPHGDDPCPNVVVQLVVQCVVVPPPDPVCVVVSVVPDDDD

pLDDT: mean 89.94, std 4.38, range [72.94, 95.5]

Radius of gyration: 16.67 Å; chains: 1; bounding box: 34×27×43 Å